Protein AF-A0A7X3MUB8-F1 (afdb_monomer_lite)

Organism: NCBI:txid1128670

Radius of gyration: 14.89 Å; chains: 1; bounding box: 31×34×30 Å

InterPro domains:
  IPR000424 Primosome PriB/single-strand DNA-binding [PF00436] (5-37)
  IPR000424 Primosome PriB/single-strand DNA-binding [PS50935] (5-37)
  IPR012340 Nucleic acid-binding, OB-fold [G3DSA:2.40.50.140] (1-37)
  IPR012340 Nucleic acid-binding, OB-fold [SSF50249] (4-37)

Sequence (37 aa):
MAGSVNKVILVGNLGRDPEVRRLNNGEPVVNLRLATS

pLDDT: mean 94.88, std 8.34, range [59.16, 98.5]

Secondary structure (DSSP, 8-state):
------------EESS--EEEE-TTS-EEEE--EE--

Structure (mmCIF, N/CA/C/O backbone)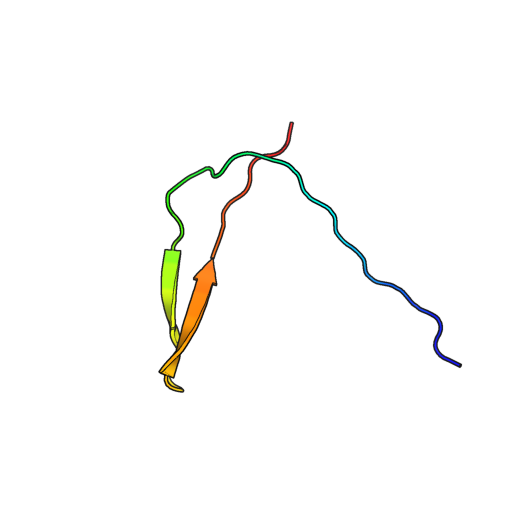:
data_AF-A0A7X3MUB8-F1
#
_entry.id   AF-A0A7X3MUB8-F1
#
loop_
_atom_site.group_PDB
_atom_site.id
_atom_site.type_symbol
_atom_site.label_atom_id
_atom_site.label_alt_id
_atom_site.label_comp_id
_atom_site.label_asym_id
_atom_site.label_entity_id
_atom_site.label_seq_id
_atom_site.pdbx_PDB_ins_code
_atom_site.Cartn_x
_atom_site.Cartn_y
_atom_site.Cartn_z
_atom_site.occupancy
_atom_site.B_iso_or_equiv
_atom_site.auth_seq_id
_atom_site.auth_comp_id
_atom_site.auth_asym_id
_atom_site.auth_atom_id
_atom_site.pdbx_PDB_model_num
ATOM 1 N N . MET A 1 1 ? -17.856 -27.425 2.138 1.00 59.16 1 MET A N 1
ATOM 2 C CA . MET A 1 1 ? -17.991 -26.067 1.572 1.00 59.16 1 MET A CA 1
ATOM 3 C C . MET A 1 1 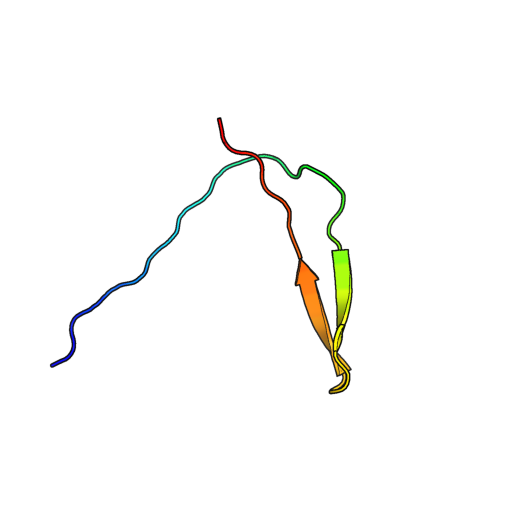? -17.102 -25.158 2.410 1.00 59.16 1 MET A C 1
ATOM 5 O O . MET A 1 1 ? -17.399 -24.969 3.580 1.00 59.16 1 MET A O 1
ATOM 9 N N . ALA A 1 2 ? -15.942 -24.743 1.896 1.00 68.50 2 ALA A N 1
ATOM 10 C CA . ALA A 1 2 ? -14.998 -23.926 2.662 1.00 68.50 2 ALA A CA 1
ATOM 11 C C . ALA A 1 2 ? -15.489 -22.472 2.665 1.00 68.50 2 ALA A C 1
ATOM 13 O O . ALA A 1 2 ? -15.230 -21.724 1.729 1.00 68.50 2 ALA A O 1
ATOM 14 N N . GLY A 1 3 ? -16.278 -22.108 3.675 1.00 78.00 3 GLY A N 1
ATOM 15 C CA . GLY A 1 3 ? -16.751 -20.740 3.861 1.00 78.00 3 GLY A CA 1
ATOM 16 C C . GLY A 1 3 ? -15.797 -19.973 4.764 1.00 78.00 3 GLY A C 1
ATOM 17 O O . GLY A 1 3 ? -16.020 -19.924 5.968 1.00 78.00 3 GLY A O 1
ATOM 18 N N . SER A 1 4 ? -14.735 -19.390 4.209 1.00 89.81 4 SER A N 1
ATOM 19 C CA . SER A 1 4 ? -13.886 -18.452 4.950 1.00 89.81 4 SER A CA 1
ATOM 20 C C . SER A 1 4 ? -13.649 -17.174 4.150 1.00 89.81 4 SER A C 1
ATOM 22 O O . SER A 1 4 ? -13.634 -17.176 2.920 1.00 89.81 4 SER A O 1
ATOM 24 N N . VAL A 1 5 ? -13.503 -16.061 4.871 1.00 92.50 5 VAL A N 1
ATOM 25 C CA . VAL A 1 5 ? -13.214 -14.741 4.304 1.00 92.50 5 VAL A CA 1
ATOM 26 C C . VAL A 1 5 ? -12.016 -14.159 5.040 1.00 92.50 5 VAL A C 1
ATOM 28 O O . VAL A 1 5 ? -12.039 -14.049 6.263 1.00 92.50 5 VAL A O 1
ATOM 31 N N . ASN A 1 6 ? -10.993 -13.750 4.288 1.00 94.50 6 ASN A N 1
ATOM 32 C CA . ASN A 1 6 ? -9.904 -12.915 4.787 1.00 94.50 6 ASN A CA 1
ATOM 33 C C . ASN A 1 6 ? -10.041 -11.519 4.161 1.00 94.50 6 ASN A C 1
ATOM 35 O O . ASN A 1 6 ? -9.866 -11.363 2.953 1.00 94.50 6 ASN A O 1
ATOM 39 N N . LYS A 1 7 ? -10.426 -10.523 4.967 1.00 97.38 7 LYS A N 1
ATOM 40 C CA . LYS A 1 7 ? -10.701 -9.151 4.522 1.00 97.38 7 LYS A CA 1
ATOM 41 C C . LYS A 1 7 ? -9.916 -8.157 5.369 1.00 97.38 7 LYS A C 1
ATOM 43 O O . LYS A 1 7 ? -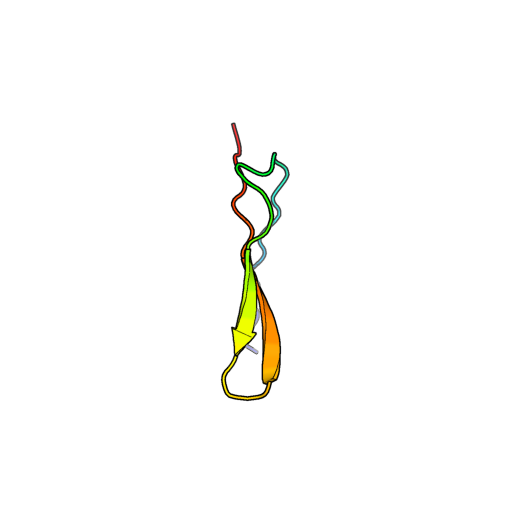9.992 -8.200 6.593 1.00 97.38 7 LYS A O 1
ATOM 48 N N . VAL A 1 8 ? -9.251 -7.218 4.697 1.00 97.62 8 VAL A N 1
ATOM 49 C CA . VAL A 1 8 ? -8.543 -6.093 5.317 1.00 97.62 8 VAL A CA 1
ATOM 50 C C . VAL A 1 8 ? -9.052 -4.786 4.704 1.00 97.62 8 VAL A C 1
ATOM 52 O O . VAL A 1 8 ? -9.144 -4.671 3.484 1.00 97.62 8 VAL A O 1
ATOM 55 N N . ILE A 1 9 ? -9.390 -3.811 5.550 1.00 97.94 9 ILE A N 1
ATOM 56 C CA . ILE A 1 9 ? -9.746 -2.440 5.159 1.00 97.94 9 ILE A CA 1
ATOM 57 C C . ILE A 1 9 ? -8.835 -1.507 5.951 1.00 97.94 9 ILE A C 1
ATOM 59 O O . ILE A 1 9 ? -8.819 -1.574 7.177 1.00 97.94 9 ILE A O 1
ATOM 63 N N . LEU A 1 10 ? -8.080 -0.659 5.253 1.00 97.81 10 LEU A N 1
ATOM 64 C CA . LEU A 1 10 ? -7.164 0.305 5.859 1.00 97.81 10 LEU A CA 1
ATOM 65 C C . LEU A 1 10 ? -7.433 1.701 5.299 1.00 97.81 10 LEU A C 1
ATOM 67 O O . LEU A 1 10 ? -7.614 1.864 4.093 1.00 97.81 10 LEU A O 1
ATOM 71 N N . VAL A 1 11 ? -7.409 2.699 6.179 1.00 97.88 11 VAL A N 1
ATOM 72 C CA . VAL A 1 11 ? -7.414 4.125 5.838 1.00 97.88 11 VAL A CA 1
ATOM 73 C C . VAL A 1 11 ? -6.278 4.762 6.623 1.00 97.88 11 VAL A C 1
ATOM 75 O O . VAL A 1 11 ? -6.160 4.540 7.825 1.00 97.88 11 VAL A O 1
ATOM 78 N N . GLY A 1 12 ? -5.414 5.507 5.947 1.00 98.00 12 GLY A N 1
ATOM 79 C CA . GLY A 1 12 ? -4.226 6.065 6.572 1.00 98.00 12 GLY A CA 1
ATOM 80 C C . GLY A 1 12 ? -3.393 6.888 5.603 1.00 98.00 12 GLY A C 1
ATOM 81 O O . GLY A 1 12 ? -3.770 7.079 4.447 1.00 98.00 12 GLY A O 1
ATOM 82 N N . ASN A 1 13 ? -2.242 7.344 6.084 1.00 98.38 13 ASN A N 1
ATOM 83 C CA . ASN A 1 13 ? -1.329 8.191 5.321 1.00 98.38 13 ASN A CA 1
ATOM 84 C C . ASN A 1 13 ? -0.123 7.395 4.828 1.00 98.38 13 ASN A C 1
ATOM 86 O O . ASN A 1 13 ? 0.364 6.500 5.522 1.00 98.38 13 ASN A O 1
ATOM 90 N N . LEU A 1 14 ? 0.395 7.738 3.648 1.00 98.50 14 LEU A N 1
ATOM 91 C CA . LEU A 1 14 ? 1.658 7.179 3.179 1.00 98.50 14 LEU A CA 1
ATOM 92 C C . LEU A 1 14 ? 2.813 7.734 4.018 1.00 98.50 14 LEU A C 1
ATOM 94 O O . LEU A 1 14 ? 2.962 8.943 4.163 1.00 98.50 14 LEU A O 1
ATOM 98 N N . GLY A 1 15 ? 3.638 6.844 4.567 1.00 98.19 15 GLY A N 1
ATOM 99 C CA . GLY A 1 15 ? 4.814 7.232 5.353 1.00 98.19 15 GLY A CA 1
ATOM 100 C C . GLY A 1 15 ? 6.031 7.614 4.505 1.00 98.19 15 GLY A C 1
ATOM 101 O O . GLY A 1 15 ? 7.011 8.122 5.040 1.00 98.19 15 GLY A O 1
ATOM 102 N N . A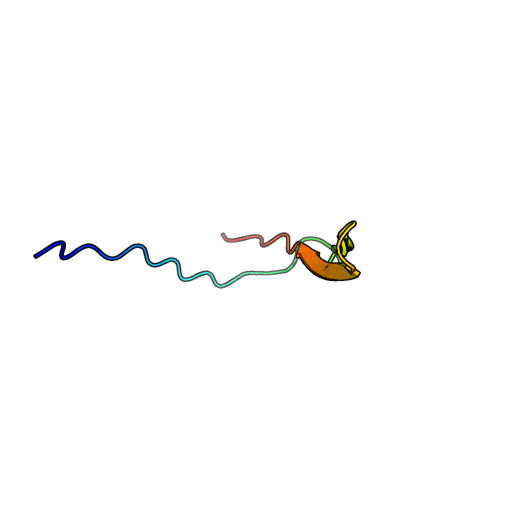RG A 1 16 ? 5.999 7.310 3.206 1.00 98.06 16 ARG A N 1
ATOM 103 C CA . ARG A 1 16 ? 6.982 7.697 2.186 1.00 98.06 16 ARG A CA 1
ATOM 104 C C . ARG A 1 16 ? 6.366 7.517 0.800 1.00 98.06 16 ARG A C 1
ATOM 106 O O . ARG A 1 16 ? 5.324 6.865 0.684 1.00 98.06 16 ARG A O 1
ATOM 113 N N . ASP A 1 17 ? 7.047 8.012 -0.225 1.00 98.50 17 ASP A N 1
ATOM 114 C CA . ASP A 1 17 ? 6.667 7.762 -1.615 1.00 98.50 17 ASP A CA 1
ATOM 115 C C . ASP A 1 17 ? 6.573 6.250 -1.916 1.00 98.50 17 ASP A C 1
ATOM 117 O O . ASP A 1 17 ? 7.342 5.457 -1.352 1.00 98.50 17 ASP A O 1
ATOM 121 N N . PRO A 1 18 ? 5.639 5.824 -2.788 1.00 98.44 18 PRO A N 1
ATOM 122 C CA . PRO A 1 18 ? 5.527 4.435 -3.214 1.00 98.44 18 PRO A CA 1
ATOM 123 C C . PRO A 1 18 ? 6.834 3.899 -3.795 1.00 98.44 18 PRO A C 1
ATOM 125 O O . PRO A 1 18 ? 7.463 4.520 -4.649 1.00 98.44 18 PRO A O 1
ATOM 128 N N . GLU A 1 19 ? 7.214 2.698 -3.378 1.00 98.19 19 GLU A N 1
ATOM 129 C CA . GLU A 1 19 ? 8.385 2.020 -3.921 1.00 98.19 19 GLU A CA 1
ATOM 130 C C . GLU A 1 19 ? 7.957 1.170 -5.118 1.00 98.19 19 GLU A C 1
ATOM 132 O O . GLU A 1 19 ? 7.277 0.155 -4.954 1.00 98.19 19 GLU A O 1
ATOM 137 N N . VAL A 1 20 ? 8.331 1.598 -6.324 1.00 97.81 20 VAL A N 1
ATOM 138 C CA . VAL A 1 20 ? 8.000 0.911 -7.579 1.00 97.81 20 VAL A CA 1
ATOM 139 C C . VAL A 1 20 ? 9.208 0.128 -8.069 1.00 97.81 20 VAL A C 1
ATOM 141 O O . VAL A 1 20 ? 10.295 0.681 -8.228 1.00 97.81 20 VAL A O 1
ATOM 144 N N . ARG A 1 21 ? 9.018 -1.157 -8.367 1.00 97.00 21 ARG A N 1
ATOM 145 C CA . ARG A 1 21 ? 10.069 -2.016 -8.925 1.00 97.00 21 ARG A CA 1
ATOM 146 C C . ARG A 1 21 ? 9.500 -3.004 -9.940 1.00 97.00 21 ARG A C 1
ATOM 148 O O . ARG A 1 21 ? 8.301 -3.276 -9.968 1.00 97.00 21 ARG A O 1
ATOM 155 N N . ARG A 1 22 ? 10.366 -3.539 -10.799 1.00 97.88 22 ARG A N 1
ATOM 156 C CA . ARG A 1 22 ? 10.031 -4.607 -11.751 1.00 97.88 22 ARG A CA 1
ATOM 157 C C . ARG A 1 22 ? 10.584 -5.925 -11.228 1.00 97.88 22 ARG A C 1
ATOM 159 O O . ARG A 1 22 ? 11.715 -5.977 -10.749 1.00 97.88 22 ARG A O 1
ATOM 166 N N . LEU A 1 23 ? 9.772 -6.969 -11.277 1.00 97.69 23 LEU A N 1
ATOM 167 C CA . LEU A 1 23 ? 10.195 -8.328 -10.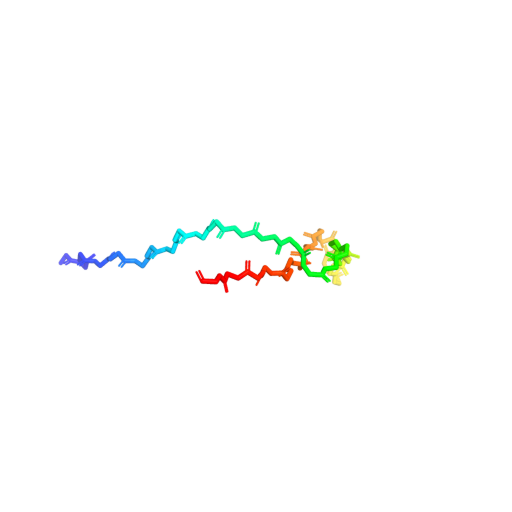967 1.00 97.69 23 LEU A CA 1
ATOM 168 C C . LEU A 1 23 ? 11.034 -8.904 -12.119 1.00 97.69 23 LEU A C 1
ATOM 170 O O . LEU A 1 23 ? 11.006 -8.390 -13.236 1.00 97.69 23 LEU A O 1
ATOM 174 N N . ASN A 1 24 ? 11.758 -9.998 -11.862 1.00 97.00 24 ASN A N 1
ATOM 175 C CA . ASN A 1 24 ? 12.595 -10.661 -12.875 1.00 97.00 24 ASN A CA 1
ATOM 176 C C . ASN A 1 24 ? 11.782 -11.181 -14.075 1.00 97.00 24 ASN A C 1
ATOM 178 O O . ASN A 1 24 ? 12.313 -11.302 -15.172 1.00 97.00 24 ASN A O 1
ATOM 182 N N . ASN A 1 25 ? 10.493 -11.469 -13.874 1.00 97.00 25 ASN A N 1
ATOM 183 C CA . ASN A 1 25 ? 9.543 -11.829 -14.930 1.00 97.00 25 ASN A CA 1
ATOM 184 C C . ASN A 1 25 ? 8.960 -10.600 -15.670 1.00 97.00 25 ASN A C 1
ATOM 186 O O . ASN A 1 25 ? 8.100 -10.755 -16.530 1.00 97.00 25 ASN A O 1
ATOM 190 N N . GLY A 1 26 ? 9.401 -9.382 -15.335 1.00 95.44 26 GLY A N 1
ATOM 191 C CA . GLY A 1 26 ? 8.963 -8.123 -15.940 1.00 95.44 26 GLY A CA 1
ATOM 192 C C . GLY A 1 26 ? 7.697 -7.511 -15.330 1.00 95.44 26 GLY A C 1
ATOM 193 O O . GLY A 1 26 ? 7.337 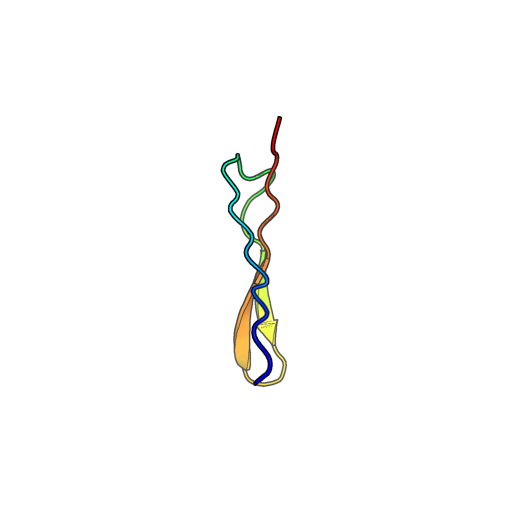-6.383 -15.688 1.00 95.44 26 GLY A O 1
ATOM 194 N N . GLU A 1 27 ? 7.030 -8.187 -14.393 1.00 98.19 27 GLU A N 1
ATOM 195 C CA . GLU A 1 27 ? 5.804 -7.673 -13.779 1.00 98.19 27 GLU A CA 1
ATOM 196 C C . GLU A 1 27 ? 6.097 -6.454 -12.887 1.00 98.19 27 GLU A C 1
ATOM 198 O O . GLU A 1 27 ? 7.071 -6.452 -12.124 1.00 98.19 27 GLU A O 1
ATOM 203 N N . PRO A 1 28 ? 5.294 -5.380 -12.980 1.00 97.75 28 PRO A N 1
ATOM 204 C CA . PRO A 1 28 ? 5.417 -4.246 -12.078 1.00 97.75 28 PRO A CA 1
ATOM 205 C C . PRO A 1 28 ? 4.867 -4.611 -10.698 1.00 97.75 28 PRO A C 1
ATOM 207 O O . PRO A 1 28 ? 3.786 -5.182 -10.580 1.00 97.75 28 PRO A O 1
ATOM 210 N N . VAL A 1 29 ? 5.580 -4.221 -9.645 1.00 98.00 29 VAL A N 1
ATOM 211 C CA . VAL A 1 29 ? 5.106 -4.321 -8.264 1.00 98.00 29 VAL A CA 1
ATOM 212 C C . VAL A 1 29 ? 5.346 -3.002 -7.538 1.00 98.00 29 VAL A C 1
ATOM 214 O O . VAL A 1 29 ? 6.345 -2.318 -7.775 1.00 98.00 29 VAL A O 1
ATOM 217 N N . VAL A 1 30 ? 4.407 -2.640 -6.664 1.00 98.38 30 VAL A N 1
ATOM 218 C CA . VAL A 1 30 ? 4.467 -1.423 -5.854 1.00 98.38 30 VAL A CA 1
ATOM 219 C C . VAL A 1 30 ? 4.288 -1.781 -4.386 1.00 98.38 30 VAL A C 1
ATOM 221 O O . VAL A 1 30 ? 3.324 -2.452 -4.018 1.00 98.38 30 VAL A O 1
ATOM 224 N N . ASN A 1 31 ? 5.197 -1.301 -3.543 1.00 98.25 31 ASN A N 1
ATOM 225 C CA . ASN A 1 31 ? 5.102 -1.415 -2.095 1.00 98.25 31 ASN A CA 1
ATOM 226 C C . ASN A 1 31 ? 4.673 -0.069 -1.493 1.00 98.25 31 ASN A C 1
ATOM 228 O O . ASN A 1 31 ? 5.308 0.963 -1.718 1.00 98.25 31 ASN A O 1
ATOM 232 N N . LEU A 1 32 ? 3.600 -0.096 -0.699 1.00 98.50 32 LEU A N 1
ATOM 233 C CA . LEU A 1 32 ? 3.076 1.059 0.032 1.00 98.50 32 LEU A CA 1
ATOM 234 C C . LEU A 1 32 ? 3.343 0.890 1.528 1.00 98.50 32 LEU A C 1
ATOM 236 O O . LEU A 1 32 ? 3.200 -0.207 2.069 1.00 98.50 32 LEU A O 1
ATOM 240 N N . ARG A 1 33 ? 3.696 1.982 2.211 1.00 98.19 33 ARG A N 1
ATOM 241 C CA . ARG A 1 33 ? 3.825 2.016 3.672 1.00 98.19 33 ARG A CA 1
ATOM 242 C C . ARG A 1 33 ? 2.755 2.934 4.240 1.00 98.19 33 ARG A C 1
ATOM 244 O O . ARG A 1 33 ? 2.839 4.141 4.036 1.00 98.19 33 ARG A O 1
ATOM 251 N N . LEU A 1 34 ? 1.780 2.362 4.940 1.00 98.31 34 LEU A N 1
ATOM 252 C CA . LEU A 1 34 ? 0.637 3.090 5.487 1.00 98.31 34 LEU A CA 1
ATOM 253 C C . LEU A 1 34 ? 0.778 3.268 7.003 1.00 98.31 34 LEU A C 1
ATOM 255 O O . LEU A 1 34 ? 1.087 2.310 7.709 1.00 98.31 34 LEU A O 1
ATOM 259 N N . ALA A 1 35 ? 0.541 4.482 7.490 1.00 98.19 35 ALA A N 1
ATOM 260 C CA . ALA A 1 35 ? 0.400 4.788 8.907 1.00 98.19 35 ALA A CA 1
ATOM 261 C C . ALA A 1 35 ? -1.087 4.876 9.282 1.00 98.19 35 ALA A C 1
ATOM 263 O O . ALA A 1 35 ? -1.852 5.562 8.601 1.00 98.19 35 ALA A O 1
ATOM 264 N N . THR A 1 36 ? -1.467 4.213 10.374 1.00 97.44 36 THR A N 1
ATOM 265 C CA . THR A 1 36 ? -2.800 4.258 10.999 1.00 97.44 36 THR A CA 1
ATOM 266 C C . THR A 1 36 ? -2.646 4.690 12.460 1.00 97.44 36 THR A C 1
ATOM 268 O O . THR A 1 36 ? -1.666 4.289 13.092 1.00 97.44 36 THR A O 1
ATOM 271 N N . SER A 1 37 ? -3.579 5.483 12.990 1.00 92.06 37 SER A N 1
ATOM 272 C CA . SER A 1 37 ? -3.596 5.970 14.384 1.00 92.06 37 SER A CA 1
ATOM 273 C C . SER A 1 37 ? -4.803 5.459 15.150 1.00 92.06 37 SER A C 1
ATOM 275 O O . SER A 1 37 ? -5.878 5.422 14.508 1.00 92.06 37 SER A O 1
#

Foldseek 3Di:
DPDDDDDDDDDFDFPDPWDWDADPVRDIDIDTDGDDD